Protein AF-A0A1W9JUD5-F1 (afdb_monomer)

Structure (mmCIF, N/CA/C/O backbone):
data_AF-A0A1W9JUD5-F1
#
_entry.id   AF-A0A1W9JUD5-F1
#
loop_
_atom_site.group_PDB
_atom_site.id
_atom_site.type_symbol
_atom_site.label_atom_id
_atom_site.label_alt_id
_atom_site.label_comp_id
_atom_site.label_asym_id
_atom_site.label_entity_id
_atom_site.label_seq_id
_atom_site.pdbx_PDB_ins_code
_atom_site.Cartn_x
_atom_site.Cartn_y
_atom_site.Cartn_z
_atom_site.occupancy
_atom_site.B_iso_or_equiv
_atom_site.auth_seq_id
_atom_site.auth_comp_id
_atom_site.auth_asym_id
_atom_site.auth_atom_id
_atom_site.pdbx_PDB_model_num
ATOM 1 N N . MET A 1 1 ? -6.688 -3.341 20.154 1.00 51.59 1 MET A N 1
ATOM 2 C CA . MET A 1 1 ? -7.039 -3.371 18.719 1.00 51.59 1 MET A CA 1
ATOM 3 C C . MET A 1 1 ? -8.426 -3.995 18.645 1.00 51.59 1 MET A C 1
ATOM 5 O O . MET A 1 1 ? -8.587 -5.061 19.219 1.00 51.59 1 MET A O 1
ATOM 9 N N . ASN A 1 2 ? -9.442 -3.298 18.125 1.00 63.28 2 ASN A N 1
ATOM 10 C CA . ASN A 1 2 ? -10.828 -3.795 18.160 1.00 63.28 2 ASN A CA 1
ATOM 11 C C . ASN A 1 2 ? -11.032 -4.926 17.137 1.00 63.28 2 ASN A C 1
ATOM 13 O O . ASN A 1 2 ? -10.432 -4.895 16.065 1.00 63.28 2 ASN A O 1
ATOM 17 N N . GLU A 1 3 ? -11.931 -5.868 17.435 1.00 73.19 3 GLU A N 1
ATOM 18 C CA . GLU A 1 3 ? -12.305 -6.993 16.557 1.00 73.19 3 GLU A CA 1
ATOM 19 C C . GLU A 1 3 ? -12.724 -6.521 15.148 1.00 73.19 3 GLU A C 1
ATOM 21 O O . GLU A 1 3 ? -12.388 -7.134 14.136 1.00 73.19 3 GLU A O 1
ATOM 26 N N . PHE A 1 4 ? -13.368 -5.352 15.082 1.00 72.25 4 PHE A N 1
ATOM 27 C CA . PHE A 1 4 ? -13.759 -4.686 13.841 1.00 72.25 4 PHE A CA 1
ATOM 28 C C . PHE A 1 4 ? -12.564 -4.323 12.947 1.00 72.25 4 PHE A C 1
ATOM 30 O O . PHE A 1 4 ? -12.597 -4.578 11.748 1.00 72.25 4 PHE A O 1
ATOM 37 N N . SER A 1 5 ? -11.476 -3.791 13.515 1.00 63.50 5 SER A N 1
ATOM 38 C CA . SER A 1 5 ? -10.265 -3.448 12.754 1.00 63.50 5 SER A CA 1
ATOM 39 C C . SER A 1 5 ? -9.582 -4.694 12.190 1.00 63.50 5 SER A C 1
ATOM 41 O O . SER A 1 5 ? -9.001 -4.638 11.112 1.00 63.50 5 SER A O 1
ATOM 43 N N . HIS A 1 6 ? -9.668 -5.820 12.902 1.00 69.25 6 HIS A N 1
ATOM 44 C CA . HIS A 1 6 ? -9.114 -7.092 12.448 1.00 69.25 6 HIS A CA 1
ATOM 45 C C . HIS A 1 6 ? -9.911 -7.663 11.272 1.00 69.25 6 HIS A C 1
ATOM 47 O O . HIS A 1 6 ? -9.320 -8.042 10.266 1.00 69.25 6 HIS A O 1
ATOM 53 N N . LYS A 1 7 ? -11.248 -7.630 11.353 1.00 74.69 7 LYS A N 1
ATOM 54 C CA . LYS A 1 7 ? -12.131 -8.029 10.246 1.00 74.69 7 LYS A CA 1
ATOM 55 C C . LYS A 1 7 ? -11.963 -7.125 9.025 1.00 74.69 7 LYS A C 1
ATOM 57 O O . LYS A 1 7 ? -11.906 -7.630 7.912 1.00 74.69 7 LYS A O 1
ATOM 62 N N . LEU A 1 8 ? -11.821 -5.813 9.227 1.00 70.31 8 LEU A N 1
ATOM 63 C CA . LEU A 1 8 ? -11.606 -4.859 8.136 1.00 70.31 8 LEU A CA 1
ATOM 64 C C . LEU A 1 8 ? -10.260 -5.091 7.434 1.00 70.31 8 LEU A C 1
ATOM 66 O O . LEU A 1 8 ? -10.189 -5.061 6.211 1.00 70.31 8 LEU A O 1
ATOM 70 N N . LEU A 1 9 ? -9.204 -5.357 8.207 1.00 67.06 9 LEU A N 1
ATOM 71 C CA . LEU A 1 9 ? -7.879 -5.656 7.668 1.00 67.06 9 LEU A CA 1
ATOM 72 C C . LEU A 1 9 ? -7.857 -7.008 6.947 1.00 67.06 9 LEU A C 1
ATOM 74 O O . LEU A 1 9 ? -7.285 -7.104 5.870 1.00 67.06 9 LEU A O 1
ATOM 78 N N . ALA A 1 10 ? -8.524 -8.027 7.494 1.00 72.06 10 ALA A N 1
ATOM 79 C CA . ALA A 1 10 ? -8.663 -9.330 6.850 1.00 72.06 10 ALA A CA 1
ATOM 80 C C . ALA A 1 10 ? -9.473 -9.248 5.545 1.00 72.06 10 ALA A C 1
ATOM 82 O O . ALA A 1 10 ? -9.082 -9.854 4.553 1.00 72.06 10 ALA A O 1
ATOM 83 N N . LEU A 1 11 ? -10.552 -8.457 5.517 1.00 73.25 11 LEU A N 1
ATOM 84 C CA . LEU A 1 11 ? -11.330 -8.190 4.305 1.00 73.25 11 LEU A CA 1
ATOM 85 C C . LEU A 1 11 ? -10.484 -7.450 3.259 1.00 73.25 11 LEU A C 1
ATOM 87 O O . LEU A 1 11 ? -10.469 -7.835 2.094 1.00 73.25 11 LEU A O 1
ATOM 91 N N . ALA A 1 12 ? -9.740 -6.422 3.680 1.00 66.88 12 ALA A N 1
ATOM 92 C CA . ALA A 1 12 ? -8.816 -5.710 2.806 1.00 66.88 12 ALA A CA 1
ATOM 93 C C . ALA A 1 12 ? -7.749 -6.656 2.236 1.00 66.88 12 ALA A C 1
ATOM 95 O O . ALA A 1 12 ? -7.457 -6.579 1.050 1.00 66.88 12 ALA A O 1
ATOM 96 N N . LEU A 1 13 ? -7.229 -7.591 3.038 1.00 66.88 13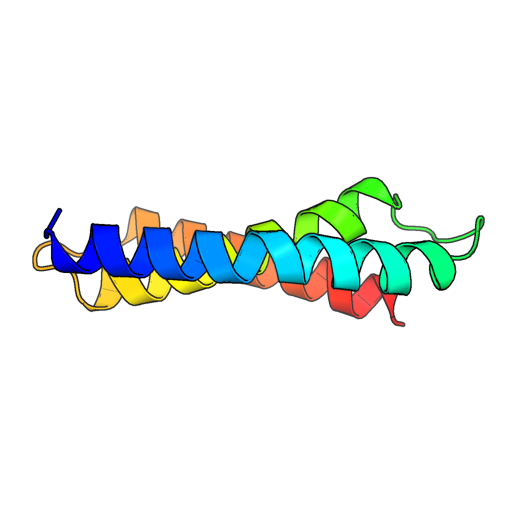 LEU A N 1
ATOM 97 C CA . LEU A 1 13 ? -6.289 -8.616 2.583 1.00 66.88 13 LEU A CA 1
ATOM 98 C C . LEU A 1 13 ? -6.939 -9.584 1.582 1.00 66.88 13 LEU A C 1
ATOM 100 O O . LEU A 1 13 ? -6.353 -9.882 0.546 1.00 66.88 13 LEU A O 1
ATOM 104 N N . ALA A 1 14 ? -8.163 -10.036 1.860 1.00 70.00 14 ALA A N 1
ATOM 105 C CA . ALA A 1 14 ? -8.909 -10.957 1.006 1.00 70.00 14 ALA A CA 1
ATOM 106 C C . ALA A 1 14 ? -9.261 -10.352 -0.360 1.00 70.00 14 ALA A C 1
ATOM 108 O O . ALA A 1 14 ? -9.320 -11.081 -1.343 1.00 70.00 14 ALA A O 1
ATOM 109 N N . ILE A 1 15 ? -9.465 -9.033 -0.433 1.00 65.25 15 ILE A N 1
ATOM 110 C CA . ILE A 1 15 ? -9.664 -8.299 -1.692 1.00 65.25 15 ILE A CA 1
ATOM 111 C C . ILE A 1 15 ? -8.313 -7.988 -2.351 1.00 65.25 15 ILE A C 1
ATOM 113 O O . ILE A 1 15 ? -8.178 -8.092 -3.571 1.00 65.25 15 ILE A O 1
ATOM 117 N N . ALA A 1 16 ? -7.292 -7.668 -1.550 1.00 63.56 16 ALA A N 1
ATOM 118 C CA . ALA A 1 16 ? -5.950 -7.377 -2.033 1.00 63.56 16 ALA A CA 1
ATOM 119 C C . ALA A 1 16 ? -5.336 -8.584 -2.755 1.00 63.56 16 ALA A C 1
ATOM 121 O O . ALA A 1 16 ? -4.848 -8.415 -3.863 1.00 63.56 16 ALA A O 1
ATOM 122 N N . LEU A 1 17 ? -5.413 -9.801 -2.207 1.00 62.00 17 LEU A N 1
ATOM 123 C CA . LEU A 1 17 ? -4.820 -11.00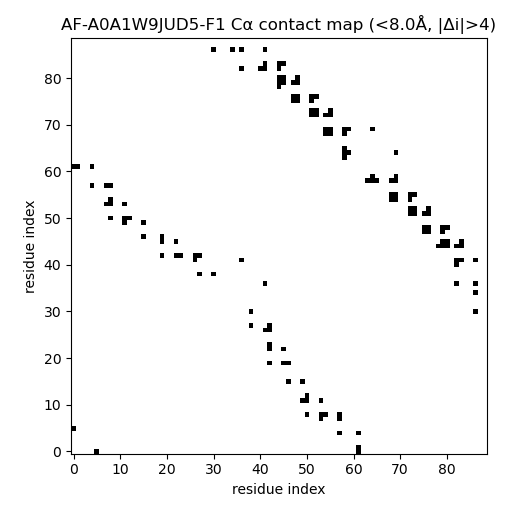4 -2.816 1.00 62.00 17 LEU A CA 1
ATOM 124 C C . LEU A 1 17 ? -5.235 -11.272 -4.282 1.00 62.00 17 LEU A C 1
ATOM 126 O O . LEU A 1 17 ? -4.349 -11.409 -5.125 1.00 62.00 17 LEU A O 1
ATOM 130 N N . PRO A 1 18 ? -6.530 -11.332 -4.643 1.00 61.56 18 PRO A N 1
ATOM 131 C CA . PRO A 1 18 ? -6.942 -11.521 -6.033 1.00 61.56 18 PRO A CA 1
ATOM 132 C C . PRO A 1 18 ? -6.665 -10.281 -6.891 1.00 61.56 18 PRO A C 1
ATOM 134 O O . PRO A 1 18 ? -6.277 -10.415 -8.053 1.00 61.56 18 PRO A O 1
ATOM 137 N N . SER A 1 19 ? -6.784 -9.074 -6.321 1.00 62.12 19 SER A N 1
ATOM 138 C CA . SER A 1 19 ? -6.431 -7.842 -7.037 1.00 62.12 19 SER A CA 1
ATOM 139 C C . SER A 1 19 ? -4.932 -7.754 -7.345 1.00 62.12 19 SER A C 1
ATOM 141 O O . SER A 1 19 ? -4.573 -7.234 -8.391 1.00 62.12 19 SER A O 1
ATOM 143 N N . LEU A 1 20 ? -4.063 -8.349 -6.518 1.00 62.47 20 LEU A N 1
ATOM 144 C CA . LEU A 1 20 ? -2.631 -8.483 -6.785 1.00 62.47 20 LEU A CA 1
ATOM 145 C C . LEU A 1 20 ? -2.354 -9.404 -7.960 1.00 62.47 20 LEU A C 1
ATOM 147 O O . LEU A 1 20 ? -1.485 -9.094 -8.762 1.00 62.47 20 LEU A O 1
ATOM 151 N N . GLY A 1 21 ? -3.098 -10.505 -8.080 1.00 59.69 21 GLY A N 1
ATOM 152 C CA . GLY A 1 21 ? -2.987 -11.410 -9.222 1.00 59.69 21 GLY A CA 1
ATOM 153 C C . GLY A 1 21 ? -3.340 -10.710 -10.535 1.00 59.69 21 GLY A C 1
ATOM 154 O O . GLY A 1 21 ? -2.546 -10.729 -11.472 1.00 59.69 21 GLY A O 1
ATOM 155 N N . CYS A 1 22 ? -4.485 -10.019 -10.577 1.00 62.94 22 CYS A N 1
ATOM 156 C CA . CYS A 1 22 ? -4.895 -9.244 -11.753 1.00 62.94 22 CYS A CA 1
ATOM 157 C C . CYS A 1 22 ? -3.950 -8.069 -12.037 1.00 62.94 22 CYS A C 1
ATOM 159 O O . CYS A 1 22 ? -3.543 -7.876 -13.178 1.00 62.94 22 CYS A O 1
ATOM 161 N N . PHE A 1 23 ? -3.567 -7.295 -11.020 1.00 66.19 23 PHE A N 1
ATOM 162 C CA . PHE A 1 23 ? -2.699 -6.131 -11.204 1.00 66.19 23 PHE A CA 1
ATOM 163 C C . PHE A 1 23 ? -1.284 -6.540 -11.619 1.00 66.19 23 PHE A C 1
ATOM 165 O O . PHE A 1 23 ? -0.705 -5.913 -12.492 1.00 66.19 23 PHE A O 1
ATOM 172 N N . SER A 1 24 ? -0.741 -7.619 -11.050 1.00 62.06 24 SER A N 1
ATOM 173 C CA . SER A 1 24 ? 0.535 -8.209 -11.464 1.00 62.06 24 SER A CA 1
ATOM 174 C C . SER A 1 24 ? 0.499 -8.638 -12.929 1.00 62.06 24 SER A C 1
ATOM 176 O O . SER A 1 24 ? 1.385 -8.261 -13.687 1.00 62.06 24 SER A O 1
ATOM 178 N N . TYR A 1 25 ? -0.549 -9.356 -13.345 1.00 64.62 25 TYR A N 1
ATOM 179 C CA . TYR A 1 25 ? -0.699 -9.815 -14.725 1.00 64.62 25 TYR A CA 1
ATOM 180 C C . TYR A 1 25 ? -0.701 -8.640 -15.717 1.00 64.62 25 TYR A C 1
ATOM 182 O O . TYR A 1 25 ? 0.171 -8.564 -16.575 1.00 64.62 25 TYR A O 1
ATOM 190 N N . TYR A 1 26 ? -1.575 -7.650 -15.510 1.00 64.12 26 TYR A N 1
ATOM 191 C CA . TYR A 1 26 ? -1.671 -6.486 -16.399 1.00 64.12 26 TYR A CA 1
ATOM 192 C C . TYR A 1 26 ? -0.497 -5.510 -16.283 1.00 64.12 26 TYR A C 1
ATOM 194 O O . TYR A 1 26 ? -0.164 -4.824 -17.241 1.00 64.12 26 TYR A O 1
ATOM 202 N N . SER A 1 27 ? 0.129 -5.387 -15.111 1.00 62.03 27 SER A N 1
ATOM 203 C CA . SER A 1 27 ? 1.227 -4.438 -14.934 1.00 62.03 27 SER A CA 1
ATOM 204 C C . SER A 1 27 ? 2.550 -5.009 -15.430 1.00 62.03 27 SER A C 1
ATOM 206 O O . SER A 1 27 ? 3.332 -4.250 -15.984 1.00 62.03 27 SER A O 1
ATOM 208 N N . ILE A 1 28 ? 2.819 -6.311 -15.270 1.00 62.53 28 ILE A N 1
ATOM 209 C CA . ILE A 1 28 ? 4.053 -6.940 -15.771 1.00 62.53 28 ILE A CA 1
ATOM 210 C C . ILE A 1 28 ? 4.080 -6.941 -17.299 1.00 62.53 28 ILE A C 1
ATOM 212 O O . ILE A 1 28 ? 5.149 -6.745 -17.873 1.00 62.53 28 ILE A O 1
ATOM 216 N N . GLU A 1 29 ? 2.933 -7.150 -17.941 1.00 60.75 29 GLU A N 1
ATOM 217 C CA . GLU A 1 29 ? 2.826 -7.223 -19.400 1.00 60.75 29 GLU A CA 1
ATOM 218 C C . GLU A 1 29 ? 3.089 -5.862 -20.067 1.00 60.75 29 GLU A C 1
ATOM 220 O O . GLU A 1 29 ? 3.791 -5.811 -21.072 1.00 60.75 29 GLU A O 1
ATOM 225 N N . ASP A 1 30 ? 2.665 -4.763 -19.430 1.00 58.09 30 ASP A N 1
ATOM 226 C CA . ASP A 1 30 ? 2.941 -3.384 -19.870 1.00 58.09 30 ASP A CA 1
ATOM 227 C C . ASP A 1 30 ? 4.304 -2.834 -19.412 1.00 58.09 30 ASP A C 1
ATOM 229 O O . ASP A 1 30 ? 4.749 -1.792 -19.895 1.00 58.09 30 ASP A O 1
ATOM 233 N N . THR A 1 31 ? 4.982 -3.477 -18.451 1.00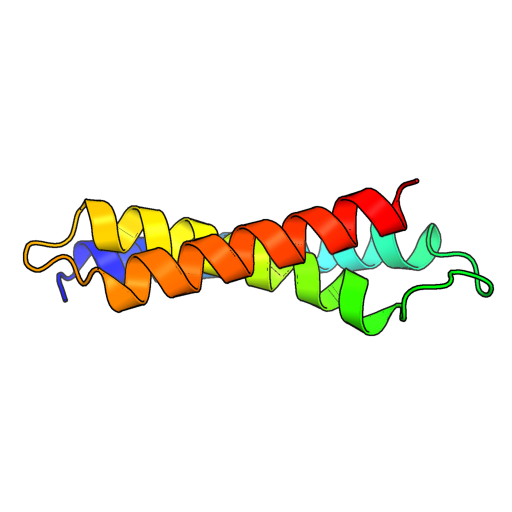 57.91 31 THR A N 1
ATOM 234 C CA . THR A 1 31 ? 6.304 -3.004 -18.016 1.00 57.91 31 THR A CA 1
ATOM 235 C C . THR A 1 31 ? 7.346 -3.489 -19.021 1.00 57.91 31 THR A C 1
ATOM 237 O O . THR A 1 31 ? 7.866 -4.604 -18.886 1.00 57.91 31 THR A O 1
ATOM 240 N N . ASP A 1 32 ? 7.622 -2.665 -20.031 1.00 55.59 32 ASP A N 1
ATOM 241 C CA . ASP A 1 32 ? 8.667 -2.881 -21.032 1.00 55.59 32 ASP A CA 1
ATOM 242 C C . ASP A 1 32 ? 9.999 -3.269 -20.370 1.00 55.59 32 ASP A C 1
ATOM 244 O O . ASP A 1 32 ? 10.355 -2.762 -19.303 1.00 55.59 32 ASP A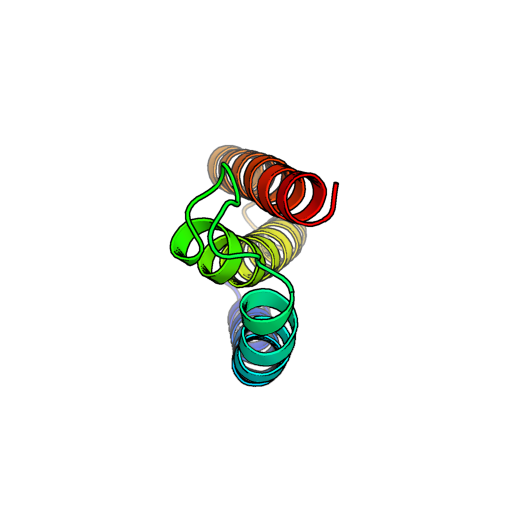 O 1
ATOM 248 N N . ALA A 1 33 ? 10.785 -4.141 -21.011 1.00 56.06 33 ALA A N 1
ATOM 249 C CA . ALA A 1 33 ? 12.079 -4.609 -20.486 1.00 56.06 33 ALA A CA 1
ATOM 250 C C . ALA A 1 33 ? 13.110 -3.477 -20.244 1.00 56.06 33 ALA A C 1
ATOM 252 O O . ALA A 1 33 ? 14.171 -3.721 -19.672 1.00 56.06 33 ALA A O 1
ATOM 253 N N . ASN A 1 34 ? 12.781 -2.251 -20.664 1.00 54.69 34 ASN A N 1
ATOM 254 C CA . ASN A 1 34 ? 13.574 -1.030 -20.563 1.00 54.69 34 ASN A CA 1
ATOM 255 C C . ASN A 1 34 ? 13.088 -0.048 -19.476 1.00 54.69 34 ASN A C 1
ATOM 257 O O . ASN A 1 34 ? 13.582 1.078 -19.406 1.00 54.69 34 ASN A O 1
ATOM 261 N N . SER A 1 35 ? 12.115 -0.423 -18.639 1.00 58.84 35 SER A N 1
ATOM 262 C CA . SER A 1 35 ? 11.604 0.468 -17.593 1.00 58.84 35 SER A CA 1
ATOM 263 C C . SER A 1 35 ? 12.695 0.823 -16.572 1.00 58.84 35 SER A C 1
ATOM 265 O O . SER A 1 35 ? 13.298 -0.061 -15.962 1.00 58.84 35 SER A O 1
ATOM 267 N N . ALA A 1 36 ? 12.893 2.120 -16.314 1.00 61.78 36 ALA A N 1
ATOM 268 C CA . ALA A 1 36 ? 13.865 2.632 -15.338 1.00 61.78 36 ALA A CA 1
ATOM 269 C C . ALA A 1 36 ? 13.586 2.193 -13.882 1.00 61.78 36 ALA A C 1
ATOM 271 O O . ALA A 1 36 ? 14.447 2.325 -13.013 1.00 61.78 36 ALA A O 1
ATOM 272 N N . ILE A 1 37 ? 12.387 1.669 -13.610 1.00 64.62 37 ILE A N 1
ATOM 273 C CA . ILE A 1 37 ? 11.966 1.171 -12.300 1.00 64.62 37 ILE A CA 1
ATOM 274 C C . ILE A 1 37 ? 11.922 -0.362 -12.338 1.00 64.62 37 ILE A C 1
ATOM 276 O O . ILE A 1 37 ? 11.339 -0.932 -13.261 1.00 64.62 37 ILE A O 1
ATOM 280 N N . PRO A 1 38 ? 12.492 -1.064 -11.341 1.00 71.31 38 PRO A N 1
ATOM 281 C CA . PRO A 1 38 ? 12.468 -2.519 -11.320 1.00 71.31 38 PRO A CA 1
ATOM 282 C C . PRO A 1 38 ? 11.025 -3.037 -11.249 1.00 71.31 38 PRO A C 1
ATOM 284 O O . PRO A 1 38 ? 10.266 -2.633 -10.367 1.00 71.31 38 PRO A O 1
ATOM 287 N N . ARG A 1 39 ? 10.668 -4.001 -12.113 1.00 70.12 39 ARG A N 1
ATOM 288 C CA . ARG A 1 39 ? 9.356 -4.694 -12.121 1.00 70.12 39 ARG A CA 1
ATOM 289 C C . ARG A 1 39 ? 8.890 -5.118 -10.724 1.00 70.12 39 ARG A C 1
ATOM 291 O O . ARG A 1 39 ? 7.711 -5.017 -10.402 1.00 70.12 39 ARG A O 1
ATOM 298 N N . LEU A 1 40 ? 9.824 -5.549 -9.875 1.00 69.12 40 LEU A N 1
ATOM 299 C CA . LEU A 1 40 ? 9.542 -5.951 -8.497 1.00 69.12 40 LEU A CA 1
ATOM 300 C C . LEU A 1 40 ? 8.978 -4.799 -7.640 1.00 69.12 40 LEU A C 1
ATOM 302 O O . LEU A 1 40 ? 8.098 -5.026 -6.816 1.00 69.12 40 LEU A O 1
ATOM 306 N N .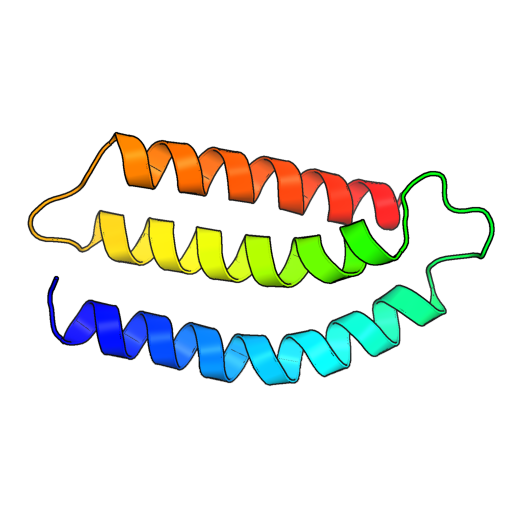 ALA A 1 41 ? 9.455 -3.566 -7.840 1.00 72.69 41 ALA A N 1
ATOM 307 C CA . ALA A 1 41 ? 8.960 -2.397 -7.115 1.00 72.69 41 ALA A CA 1
ATOM 308 C C . ALA A 1 41 ? 7.532 -2.035 -7.535 1.00 72.69 41 ALA A C 1
ATOM 310 O O . ALA A 1 41 ? 6.717 -1.711 -6.677 1.00 72.69 41 ALA A O 1
ATOM 311 N N . VAL A 1 42 ? 7.201 -2.159 -8.823 1.00 73.56 42 VAL A N 1
ATOM 312 C CA . VAL A 1 42 ? 5.835 -1.938 -9.334 1.00 73.56 42 VAL A CA 1
ATOM 313 C C . VAL A 1 42 ? 4.874 -2.992 -8.778 1.00 73.56 42 VAL A C 1
ATOM 315 O O . VAL A 1 42 ? 3.789 -2.661 -8.301 1.00 73.56 42 VAL A O 1
ATOM 318 N N . LEU A 1 43 ? 5.317 -4.252 -8.746 1.00 73.69 43 LEU A N 1
ATOM 319 C CA . LEU A 1 43 ? 4.563 -5.375 -8.189 1.00 73.69 43 LEU A CA 1
ATOM 320 C C . LEU A 1 43 ? 4.243 -5.191 -6.698 1.00 73.69 43 LEU A C 1
ATOM 322 O O . LEU A 1 43 ? 3.150 -5.522 -6.246 1.00 73.69 43 LEU A O 1
ATOM 326 N N . LEU A 1 44 ? 5.207 -4.669 -5.933 1.00 72.81 44 LEU A N 1
ATOM 327 C CA . LEU A 1 44 ? 5.087 -4.449 -4.492 1.00 72.81 44 LEU A CA 1
ATOM 328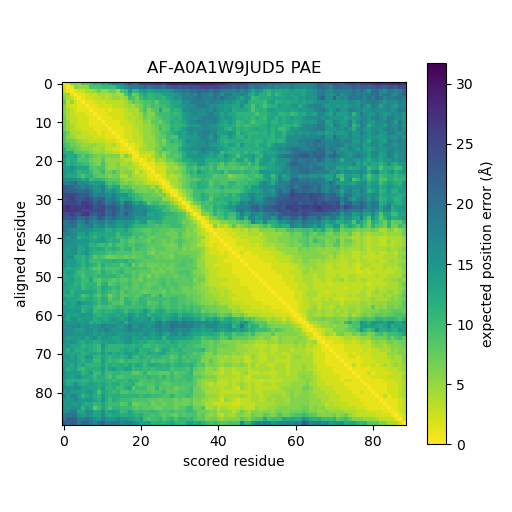 C C . LEU A 1 44 ? 4.404 -3.123 -4.139 1.00 72.81 44 LEU A C 1
ATOM 330 O O . LEU A 1 44 ? 3.821 -3.015 -3.063 1.00 72.81 44 LEU A O 1
ATOM 334 N N . ALA A 1 45 ? 4.402 -2.131 -5.028 1.00 78.44 45 ALA A N 1
ATOM 335 C CA . ALA A 1 45 ? 3.776 -0.841 -4.757 1.00 78.44 45 ALA A CA 1
ATOM 336 C C . ALA A 1 45 ? 2.260 -0.971 -4.537 1.00 78.44 45 ALA A C 1
ATOM 338 O O . ALA A 1 45 ? 1.728 -0.445 -3.564 1.00 78.44 45 ALA A O 1
ATOM 339 N N . TYR A 1 46 ? 1.554 -1.732 -5.373 1.00 74.69 46 TYR A N 1
ATOM 340 C CA . TYR A 1 46 ? 0.108 -1.930 -5.230 1.00 74.69 46 TYR A CA 1
ATOM 341 C C . TYR A 1 46 ? -0.340 -2.583 -3.896 1.00 74.69 46 TYR A C 1
ATOM 343 O O . TYR A 1 46 ? -1.199 -2.008 -3.217 1.00 74.69 46 TYR A O 1
ATOM 351 N N . PRO A 1 47 ? 0.232 -3.722 -3.443 1.00 74.00 47 PRO A N 1
ATOM 352 C CA . PRO A 1 47 ? -0.134 -4.316 -2.152 1.00 74.00 47 PRO A CA 1
ATOM 353 C C . PRO A 1 47 ? 0.202 -3.396 -0.984 1.00 74.00 47 PRO A C 1
ATOM 355 O O . PRO A 1 47 ? -0.585 -3.273 -0.045 1.00 74.00 47 PRO A O 1
ATOM 358 N N . ILE A 1 48 ? 1.362 -2.739 -1.042 1.00 78.94 48 ILE A N 1
ATOM 359 C CA . ILE A 1 48 ? 1.809 -1.822 0.004 1.00 78.94 48 ILE A CA 1
ATOM 360 C C . ILE A 1 48 ? 0.864 -0.619 0.095 1.00 78.94 48 ILE A C 1
ATOM 362 O O . ILE A 1 48 ? 0.517 -0.204 1.203 1.00 78.94 48 ILE A O 1
ATOM 366 N N . LEU A 1 49 ? 0.375 -0.109 -1.038 1.00 81.56 49 LEU A N 1
ATOM 367 C CA . LEU A 1 49 ? -0.609 0.970 -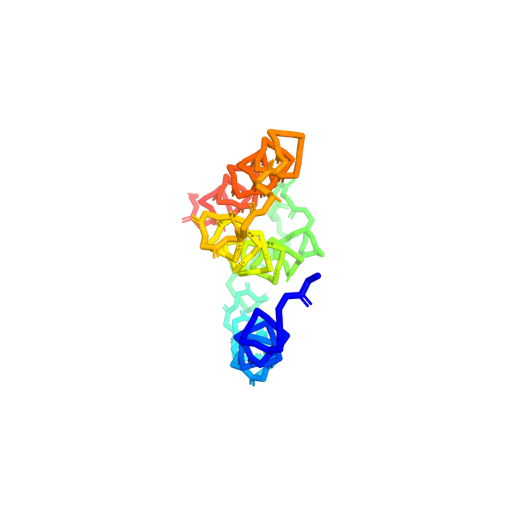1.092 1.00 81.56 49 LEU A CA 1
ATOM 368 C C . LEU A 1 49 ? -1.924 0.549 -0.421 1.00 81.56 49 LEU A C 1
ATOM 370 O O . LEU A 1 49 ? -2.415 1.261 0.455 1.00 81.56 49 LEU A O 1
ATOM 374 N N . LEU A 1 50 ? -2.458 -0.629 -0.759 1.00 78.00 50 LEU A N 1
ATOM 375 C CA . LEU A 1 50 ? -3.698 -1.155 -0.171 1.00 78.00 50 LEU A CA 1
ATOM 376 C C . LEU A 1 50 ? -3.583 -1.386 1.341 1.00 78.00 50 LEU A C 1
ATOM 378 O O . LEU A 1 50 ? -4.459 -0.966 2.101 1.00 78.00 50 LEU A O 1
ATOM 382 N N . ILE A 1 51 ? -2.493 -2.011 1.794 1.00 78.50 51 ILE A N 1
ATOM 383 C CA . ILE A 1 51 ? -2.237 -2.250 3.221 1.00 78.50 51 ILE A CA 1
ATOM 384 C C . ILE A 1 51 ? -2.099 -0.920 3.963 1.00 78.50 51 ILE A C 1
ATOM 386 O O . ILE A 1 51 ? -2.658 -0.755 5.051 1.00 78.50 51 ILE A O 1
ATOM 390 N N . SER A 1 52 ? -1.392 0.047 3.383 1.00 79.56 52 SER A N 1
ATOM 391 C CA . SER A 1 52 ? -1.195 1.358 3.999 1.00 79.56 52 SER A CA 1
ATOM 392 C C . SER A 1 52 ? -2.500 2.154 4.071 1.00 79.56 52 SER A C 1
ATOM 394 O O . SER A 1 52 ? -2.788 2.753 5.108 1.00 79.56 52 SER A O 1
ATOM 396 N N . LEU A 1 53 ? -3.350 2.077 3.041 1.00 78.94 53 LEU A N 1
ATOM 397 C CA . LEU A 1 53 ? -4.694 2.661 3.049 1.00 78.94 53 LEU A CA 1
ATOM 398 C C . LEU A 1 53 ? -5.563 2.038 4.145 1.00 78.94 53 LEU A C 1
ATOM 400 O O . LEU A 1 53 ? -6.137 2.751 4.969 1.00 78.94 53 LEU A O 1
ATOM 404 N N . ALA A 1 54 ? -5.619 0.706 4.196 1.00 77.75 54 ALA A N 1
ATOM 405 C CA . ALA A 1 54 ? -6.382 -0.023 5.203 1.00 77.75 54 ALA A CA 1
ATOM 406 C C . ALA A 1 54 ? -5.885 0.292 6.621 1.00 77.75 54 ALA A C 1
ATOM 408 O O . ALA A 1 54 ? -6.686 0.481 7.535 1.00 77.75 54 ALA A O 1
ATOM 409 N N . THR A 1 55 ? -4.568 0.415 6.799 1.00 77.50 55 THR A N 1
ATOM 410 C CA . THR A 1 55 ? -3.948 0.780 8.077 1.00 77.50 55 THR A CA 1
ATOM 411 C C . THR A 1 55 ? -4.307 2.206 8.484 1.00 77.50 55 THR A C 1
ATOM 413 O O . THR A 1 55 ? -4.655 2.423 9.644 1.00 77.50 55 THR A O 1
ATOM 416 N N . ALA A 1 56 ? -4.283 3.164 7.554 1.00 78.81 56 ALA A N 1
ATOM 417 C CA . ALA A 1 56 ? -4.676 4.546 7.817 1.00 78.81 56 ALA A CA 1
ATOM 418 C C . ALA A 1 56 ? -6.160 4.652 8.205 1.00 78.81 56 ALA A C 1
ATOM 420 O O . ALA A 1 56 ? -6.496 5.304 9.194 1.00 78.81 56 ALA A O 1
ATOM 421 N N . ILE A 1 57 ? -7.043 3.950 7.484 1.00 78.75 57 ILE A N 1
ATOM 422 C CA . ILE A 1 57 ? -8.477 3.874 7.800 1.00 78.75 57 ILE A CA 1
ATOM 423 C C . ILE A 1 57 ? -8.673 3.246 9.185 1.00 78.75 57 ILE A C 1
ATOM 425 O O . ILE A 1 57 ? -9.346 3.821 10.040 1.00 78.75 57 ILE A O 1
ATOM 429 N N . ALA A 1 58 ? -8.046 2.098 9.448 1.00 76.81 58 ALA A N 1
ATOM 430 C CA . ALA A 1 58 ? -8.167 1.399 10.722 1.00 76.81 58 ALA A CA 1
ATOM 431 C C . ALA A 1 58 ? -7.650 2.230 11.907 1.00 76.81 58 ALA A C 1
ATOM 433 O O . ALA A 1 58 ? -8.245 2.177 12.984 1.00 76.81 58 ALA A O 1
ATOM 434 N N . ASP A 1 59 ? -6.571 3.000 11.730 1.00 78.69 59 ASP A N 1
ATOM 435 C CA . ASP A 1 59 ? -6.040 3.870 12.784 1.00 78.69 59 ASP A CA 1
ATOM 436 C C . ASP A 1 59 ? -6.976 5.053 13.073 1.00 78.69 59 ASP A C 1
ATOM 438 O O . ASP A 1 59 ? -7.198 5.391 14.234 1.00 78.69 59 ASP A O 1
ATOM 442 N N . ARG A 1 60 ? -7.622 5.605 12.037 1.00 76.56 60 ARG A N 1
ATOM 443 C CA . ARG A 1 60 ? -8.590 6.710 12.151 1.00 76.56 60 ARG A CA 1
ATOM 444 C C . ARG A 1 60 ? -9.874 6.320 12.891 1.00 76.56 60 ARG A C 1
ATOM 446 O O . ARG A 1 60 ? -10.496 7.178 13.509 1.00 76.56 60 ARG A O 1
ATOM 453 N N . PHE A 1 61 ? -10.251 5.041 12.858 1.00 74.75 61 PHE A N 1
ATOM 454 C CA . PHE A 1 61 ? -11.377 4.476 13.619 1.00 74.75 61 PHE A CA 1
ATOM 455 C C . PHE A 1 61 ? -10.948 3.768 14.920 1.00 74.75 61 PHE A C 1
ATOM 457 O O . PHE A 1 61 ? -11.777 3.175 15.615 1.00 74.75 61 PHE A O 1
ATOM 464 N N . SER A 1 62 ? -9.661 3.806 15.277 1.00 72.56 62 SER A N 1
ATOM 465 C CA . SER A 1 62 ? -9.154 3.190 16.504 1.00 72.56 62 SER A CA 1
ATOM 466 C C . SER A 1 62 ? -9.443 4.065 17.725 1.00 72.56 62 SER A C 1
ATOM 468 O O . SER A 1 62 ? -9.242 5.275 17.708 1.00 72.56 62 SER A O 1
ATOM 470 N N . LYS A 1 63 ? -9.819 3.437 18.848 1.00 69.12 63 LYS A N 1
ATOM 471 C CA . LYS A 1 63 ? -9.973 4.116 20.153 1.00 69.12 63 LYS A CA 1
ATOM 472 C C . LYS A 1 63 ? -8.654 4.679 20.708 1.00 69.12 63 LYS A C 1
ATOM 474 O O . LYS A 1 63 ? -8.674 5.493 21.624 1.00 69.12 63 LYS A O 1
ATOM 479 N N . ARG A 1 64 ? -7.510 4.217 20.193 1.00 72.81 64 ARG A N 1
ATOM 480 C CA . ARG A 1 64 ? -6.171 4.741 20.499 1.00 72.81 64 ARG A CA 1
ATOM 481 C C . ARG A 1 64 ? -5.436 4.988 19.179 1.00 72.81 64 ARG A C 1
ATOM 483 O O . ARG A 1 64 ? -4.754 4.071 18.711 1.00 72.81 64 ARG A O 1
ATOM 490 N N . PRO A 1 65 ? -5.626 6.157 18.548 1.00 69.31 65 PRO A N 1
ATOM 491 C CA . PRO A 1 65 ? -4.908 6.501 17.328 1.00 69.31 65 PRO A CA 1
ATOM 492 C C . PRO A 1 65 ? -3.425 6.705 17.647 1.00 69.31 65 PRO A C 1
ATOM 494 O O . PRO A 1 65 ? -3.077 7.332 18.651 1.00 69.31 65 PRO A O 1
ATOM 497 N N . SER A 1 66 ? -2.543 6.171 16.805 1.00 75.94 66 SER A N 1
ATOM 498 C CA . SER A 1 66 ? -1.100 6.364 16.943 1.00 75.94 66 SER A CA 1
ATOM 499 C C . SER A 1 66 ? -0.611 7.243 15.807 1.00 75.94 66 SER A C 1
ATOM 501 O O . SER A 1 66 ? -0.546 6.818 14.654 1.00 75.94 66 SER A O 1
ATOM 503 N N . LYS A 1 67 ? -0.197 8.469 16.152 1.00 80.00 67 LYS A N 1
ATOM 504 C CA . LYS A 1 67 ? 0.338 9.437 15.182 1.00 80.00 67 LYS A CA 1
ATOM 505 C C . LYS A 1 67 ? 1.482 8.843 14.356 1.00 80.00 67 LYS A C 1
ATOM 507 O O . LYS A 1 67 ? 1.564 9.110 13.165 1.00 80.00 67 LYS A O 1
ATOM 512 N N . TYR A 1 68 ? 2.310 7.991 14.964 1.00 80.31 68 TYR A N 1
ATOM 513 C CA . TYR A 1 68 ? 3.414 7.320 14.281 1.00 80.31 68 TYR A CA 1
ATOM 514 C C . TYR A 1 68 ? 2.932 6.299 13.237 1.00 80.31 68 TYR A C 1
ATOM 516 O O . TYR A 1 68 ? 3.437 6.294 12.119 1.00 80.31 68 TYR A O 1
ATOM 524 N N . ARG A 1 69 ? 1.915 5.477 13.552 1.00 73.31 69 ARG A N 1
ATOM 525 C CA . ARG A 1 69 ? 1.341 4.515 12.586 1.00 73.31 69 ARG A CA 1
ATOM 526 C C . ARG A 1 69 ? 0.651 5.218 11.425 1.00 73.31 69 ARG A C 1
ATOM 528 O O . ARG A 1 69 ? 0.823 4.792 10.288 1.00 73.31 69 ARG A O 1
ATOM 535 N N . LEU A 1 70 ? -0.095 6.287 11.702 1.00 80.62 70 LEU A N 1
ATOM 536 C CA . LEU A 1 70 ? -0.749 7.080 10.663 1.00 80.62 70 LEU A CA 1
ATOM 537 C C . LEU A 1 70 ? 0.280 7.740 9.734 1.00 80.62 70 LEU A C 1
ATOM 539 O O . LEU A 1 70 ? 0.123 7.704 8.518 1.00 80.62 70 LEU A O 1
ATOM 543 N N . TRP A 1 71 ? 1.348 8.308 10.302 1.00 82.44 71 TRP A N 1
ATOM 544 C CA . TRP A 1 71 ? 2.406 8.960 9.533 1.00 82.44 71 TRP A CA 1
ATOM 545 C C . TRP A 1 71 ? 3.182 7.961 8.666 1.00 82.44 71 TRP A C 1
ATOM 547 O O . TRP A 1 71 ? 3.366 8.201 7.475 1.00 82.44 71 TRP A O 1
ATOM 557 N N . LEU A 1 72 ? 3.539 6.798 9.224 1.00 80.44 72 LEU A N 1
ATOM 558 C CA . LEU A 1 72 ? 4.194 5.717 8.485 1.00 80.44 72 LEU A CA 1
ATOM 559 C C . LEU A 1 72 ? 3.313 5.209 7.330 1.00 80.44 72 LEU A C 1
ATOM 561 O O . LEU A 1 72 ? 3.789 5.083 6.205 1.00 80.44 72 LEU A O 1
ATOM 565 N N . ALA A 1 73 ? 2.020 4.978 7.588 1.00 80.44 73 ALA A N 1
ATOM 566 C CA . ALA A 1 73 ? 1.059 4.575 6.561 1.00 80.44 73 ALA A CA 1
ATOM 567 C C . ALA A 1 73 ? 0.896 5.649 5.471 1.00 80.44 73 ALA A C 1
ATOM 569 O O . ALA A 1 73 ? 0.816 5.320 4.291 1.00 80.44 73 ALA A O 1
ATOM 570 N N . GLY A 1 74 ? 0.903 6.931 5.844 1.00 82.12 74 GLY A N 1
ATOM 571 C CA . GLY A 1 74 ? 0.842 8.050 4.904 1.00 82.12 74 GLY A CA 1
ATOM 572 C C . GLY A 1 74 ? 2.054 8.127 3.972 1.00 82.12 74 GLY A C 1
ATOM 573 O O . GLY A 1 74 ? 1.887 8.279 2.764 1.00 82.12 74 GLY A O 1
ATOM 574 N N . ILE A 1 75 ? 3.270 7.967 4.503 1.00 84.75 75 ILE A N 1
ATOM 575 C CA . ILE A 1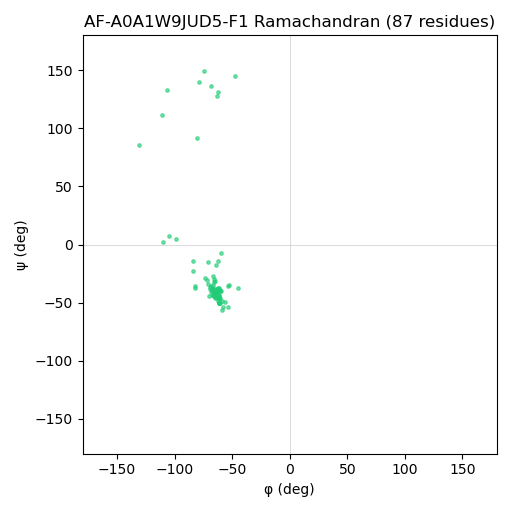 75 ? 4.497 7.931 3.685 1.00 84.75 75 ILE A CA 1
ATOM 576 C C . ILE A 1 75 ? 4.463 6.739 2.732 1.00 84.75 75 ILE A C 1
ATOM 578 O O . ILE A 1 75 ? 4.749 6.876 1.546 1.00 84.75 75 ILE A O 1
ATOM 582 N N . CYS A 1 76 ? 4.083 5.572 3.245 1.00 80.81 76 CYS A N 1
ATOM 583 C CA . CYS A 1 76 ? 4.065 4.342 2.470 1.00 80.81 76 CYS A CA 1
ATOM 584 C C . CYS A 1 76 ? 3.007 4.386 1.349 1.00 80.81 76 CYS A C 1
ATOM 586 O O . CYS A 1 76 ? 3.271 3.918 0.240 1.00 80.81 76 CYS A O 1
ATOM 588 N N . LEU A 1 77 ? 1.866 5.048 1.592 1.00 82.94 77 LEU A N 1
ATOM 589 C CA . LEU A 1 77 ? 0.884 5.410 0.564 1.00 82.94 77 LEU A CA 1
ATOM 590 C C . LEU A 1 77 ? 1.504 6.286 -0.526 1.00 82.94 77 LEU A C 1
ATOM 592 O O . LEU A 1 77 ? 1.475 5.894 -1.687 1.00 82.94 77 LEU A O 1
ATOM 596 N N . MET A 1 78 ? 2.089 7.428 -0.146 1.00 84.31 78 MET A N 1
ATOM 597 C CA . MET A 1 78 ? 2.687 8.403 -1.070 1.00 84.31 78 MET A CA 1
ATOM 598 C C . MET A 1 78 ? 3.759 7.775 -1.966 1.00 84.31 78 MET A C 1
ATOM 600 O O . MET A 1 78 ? 3.706 7.918 -3.189 1.00 84.31 78 MET A O 1
ATOM 604 N N . VAL A 1 79 ? 4.696 7.032 -1.371 1.00 83.31 79 VAL A N 1
ATOM 605 C CA . VAL A 1 79 ? 5.783 6.360 -2.098 1.00 83.31 79 VAL A CA 1
ATOM 606 C C . VAL A 1 79 ? 5.227 5.323 -3.071 1.00 83.31 79 VAL A C 1
ATOM 608 O O . VAL A 1 79 ? 5.607 5.313 -4.240 1.00 83.31 79 VAL A O 1
ATOM 611 N N . SER A 1 80 ? 4.282 4.492 -2.627 1.00 80.75 80 SER A N 1
ATOM 612 C CA . SER A 1 80 ? 3.691 3.454 -3.477 1.00 80.75 80 SER A CA 1
ATOM 613 C C . SER A 1 80 ? 2.895 4.043 -4.640 1.00 80.75 80 SER A C 1
ATOM 615 O O . SER A 1 80 ? 3.014 3.573 -5.769 1.00 80.75 80 SER A O 1
ATOM 617 N N . SER A 1 81 ? 2.123 5.108 -4.399 1.00 80.25 81 SER A N 1
ATOM 618 C CA . SER A 1 81 ? 1.426 5.819 -5.472 1.00 80.25 81 SER A CA 1
ATOM 619 C C . SER A 1 81 ? 2.396 6.457 -6.461 1.00 80.25 81 SER A C 1
ATOM 621 O O . SER A 1 81 ? 2.145 6.390 -7.657 1.00 80.25 81 SER A O 1
ATOM 623 N N . GLY A 1 82 ? 3.517 7.013 -5.989 1.00 82.75 82 GLY A N 1
ATOM 624 C CA . GLY A 1 82 ? 4.550 7.581 -6.854 1.00 82.75 82 GLY A CA 1
ATOM 625 C C . GLY A 1 82 ? 5.179 6.534 -7.770 1.00 82.75 82 GLY A C 1
ATOM 626 O O . GLY A 1 82 ? 5.300 6.772 -8.966 1.00 82.75 82 GLY A O 1
ATOM 627 N N . ILE A 1 83 ? 5.499 5.350 -7.238 1.00 79.75 83 ILE A N 1
ATOM 628 C CA . ILE A 1 83 ? 6.037 4.231 -8.029 1.00 79.75 83 ILE A CA 1
ATOM 629 C C . ILE A 1 83 ? 5.035 3.789 -9.104 1.00 79.75 83 ILE A C 1
ATOM 631 O O . ILE A 1 83 ? 5.425 3.594 -10.251 1.00 79.75 83 ILE A O 1
ATOM 635 N N . LEU A 1 84 ? 3.749 3.662 -8.759 1.00 75.88 84 LEU A N 1
ATOM 636 C CA . LEU A 1 84 ? 2.710 3.276 -9.719 1.00 75.88 84 LEU A CA 1
ATOM 637 C C . LEU A 1 84 ? 2.467 4.341 -10.791 1.00 75.88 84 LEU A C 1
ATOM 639 O O . LEU A 1 84 ? 2.270 3.988 -11.950 1.00 75.88 84 LEU A O 1
ATOM 643 N N . LEU A 1 85 ? 2.486 5.626 -10.419 1.00 79.75 85 LEU A N 1
ATOM 644 C CA . LEU A 1 85 ? 2.338 6.724 -11.374 1.00 79.75 85 LEU A CA 1
ATOM 645 C C . LEU A 1 85 ? 3.503 6.733 -12.361 1.00 79.75 85 LEU A C 1
ATOM 647 O O . LEU A 1 85 ? 3.293 6.861 -13.558 1.00 79.75 85 LEU A O 1
ATOM 651 N N . TRP A 1 86 ? 4.722 6.569 -11.847 1.00 75.50 86 TRP A N 1
ATOM 652 C CA . TRP A 1 86 ? 5.944 6.640 -12.639 1.00 75.50 86 TRP A CA 1
ATOM 653 C C . TRP A 1 86 ? 6.143 5.411 -13.528 1.00 75.50 86 TRP A C 1
ATOM 655 O O . TRP A 1 86 ? 6.705 5.526 -14.605 1.00 75.50 86 TRP A O 1
ATOM 665 N N . ALA A 1 87 ? 5.636 4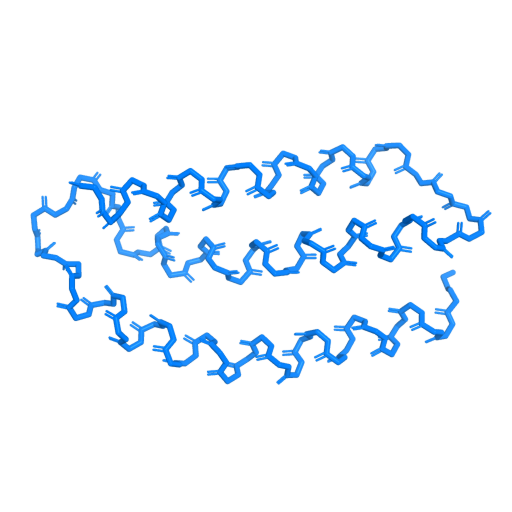.247 -13.117 1.00 69.88 87 ALA A N 1
ATOM 666 C CA . ALA A 1 87 ? 5.607 3.048 -13.953 1.00 69.88 87 ALA A CA 1
ATOM 667 C C . ALA A 1 87 ? 4.600 3.129 -15.117 1.00 69.88 87 ALA A C 1
ATOM 669 O O . ALA A 1 87 ? 4.638 2.290 -16.010 1.00 69.88 87 ALA A O 1
ATOM 670 N N . ARG A 1 88 ? 3.669 4.091 -15.082 1.00 65.25 88 ARG A N 1
ATOM 671 C CA . ARG A 1 88 ? 2.634 4.311 -16.106 1.00 65.25 88 ARG A CA 1
ATOM 672 C C . ARG A 1 88 ? 2.859 5.597 -16.920 1.00 65.25 88 ARG A C 1
ATOM 674 O O . ARG A 1 88 ? 2.012 5.921 -17.749 1.00 65.25 88 ARG A O 1
ATOM 681 N N . LEU A 1 89 ? 3.945 6.323 -16.646 1.00 60.22 89 LEU A N 1
ATOM 682 C CA . LEU A 1 89 ? 4.370 7.573 -17.289 1.00 60.22 89 LEU A CA 1
ATOM 683 C C . LEU A 1 89 ? 5.461 7.277 -18.317 1.00 60.22 89 LEU A C 1
ATOM 685 O O . LEU A 1 89 ? 5.400 7.890 -19.403 1.00 60.22 89 LEU A O 1
#

Sequence (89 aa):
MNEFSHKLLALALAIALPSLGCFSYYSIEDTDANSAIPRLAVLLAYPILLISLATAIADRFSKRPSKYRLWLAGICLMVSSGILLWARL

pLDDT: mean 71.4, std 8.19, range [51.59, 84.75]

Solvent-accessible surface area (backbone atoms only — not comparable to full-atom values): 4960 Å² total; per-residue (Å²): 135,58,72,66,49,53,53,51,48,51,50,50,46,65,53,43,57,60,49,46,55,55,48,41,55,61,48,57,74,69,50,54,99,78,54,95,61,60,69,67,56,52,58,47,18,57,59,45,25,52,53,19,50,51,49,38,54,43,37,75,74,38,98,73,61,48,72,64,60,42,49,53,22,49,51,44,29,53,54,19,51,49,47,51,52,59,73,74,106

Radius of gyration: 14.65 Å; Cα contacts (8 Å, |Δi|>4): 74; chains: 1; bounding box: 28×21×42 Å

Nearest PDB structures (foldseek):
  2kub-assembly1_A  TM=5.532E-01  e=2.309E+00  Streptococcus parasanguinis
  2clb-assembly1_A  TM=4.864E-01  e=6.327E+00  Saccharolobus solfataricus P2
  2b5u-assembly2_C  TM=4.590E-01  e=6.692E+00  Escherichia coli
  4avm-assembly1_A-2  TM=3.278E-01  e=5.657E+00  Homo sapiens

Mean predicted aligned error: 9.71 Å

Secondary structure (DSSP, 8-state):
--HHHHHHHHHHHHHHHHHHHHHHHHHHHHS-TT-SS-HHHHHHHHHHHHHHHHHHHHHHT-SS--HHHHHHHHHHHHHHHHHHHHTT-

Foldseek 3Di:
DDPVLVVLLVVLVVVQVVVLVVQLVVLVVLQPPPQPDDSVLLSVLSSLLSNLVSQLVSLVPDPDRDPVSNVVSVVSNVVSVVSNVSSVD